Protein AF-A0A945AEQ5-F1 (afdb_monomer_lite)

Foldseek 3Di:
DDPVLLVLLLVLLVLVVCCVVDVVSVVVNVVSVVVNVVVVPDPVNSVVSVVVCVVVVND

Sequence (59 aa):
MSAQDRELAVLYWKLQKKVHTDPKIRGYLYELTQQLKQRRIRPTALNDVGLELAMDNQI

Structure (mmCIF, N/CA/C/O backbone):
data_AF-A0A945AEQ5-F1
#
_entry.id   AF-A0A945AEQ5-F1
#
loop_
_atom_site.group_PDB
_atom_site.id
_atom_site.type_symbol
_atom_site.label_atom_id
_atom_site.label_alt_id
_atom_site.label_comp_id
_atom_site.label_asym_id
_atom_site.label_entity_id
_atom_site.label_seq_id
_atom_site.pdbx_PDB_ins_code
_atom_site.Cartn_x
_atom_site.Cartn_y
_atom_site.Cartn_z
_atom_site.occupancy
_atom_site.B_iso_or_equiv
_atom_site.auth_seq_id
_atom_site.auth_comp_id
_atom_site.auth_asym_id
_atom_site.auth_atom_id
_atom_site.pdbx_PDB_model_num
ATOM 1 N N . MET A 1 1 ? -12.881 -1.482 7.930 1.00 78.31 1 MET A N 1
ATOM 2 C CA . MET A 1 1 ? -11.930 -0.506 7.353 1.00 78.31 1 MET A CA 1
ATOM 3 C C . MET A 1 1 ? -12.737 0.503 6.553 1.00 78.31 1 MET A C 1
ATOM 5 O O . MET A 1 1 ? -13.686 0.074 5.907 1.00 78.31 1 MET A O 1
ATOM 9 N N . SER A 1 2 ? -12.441 1.804 6.643 1.00 89.44 2 SER A N 1
ATOM 10 C CA . SER A 1 2 ? -13.151 2.801 5.827 1.00 89.44 2 SER A CA 1
ATOM 11 C C . SER A 1 2 ? -12.755 2.675 4.348 1.00 89.44 2 SER A C 1
ATOM 13 O O . SER A 1 2 ? -11.699 2.119 4.040 1.00 89.44 2 SER A O 1
ATOM 15 N N . ALA A 1 3 ? -13.581 3.190 3.432 1.00 89.69 3 ALA A N 1
ATOM 16 C CA . ALA A 1 3 ? -13.256 3.195 2.002 1.00 89.69 3 ALA A CA 1
ATOM 17 C C . ALA A 1 3 ? -11.924 3.918 1.727 1.00 89.69 3 ALA A C 1
ATOM 19 O O . ALA A 1 3 ? -11.068 3.396 1.019 1.00 89.69 3 ALA A O 1
ATOM 20 N N . GLN A 1 4 ? -11.700 5.055 2.391 1.00 91.88 4 GLN A N 1
ATOM 21 C CA . GLN A 1 4 ? -10.477 5.841 2.244 1.00 91.88 4 GLN A CA 1
ATOM 22 C C . GLN A 1 4 ? -9.230 5.100 2.758 1.00 91.88 4 GLN A C 1
ATOM 24 O O . GLN A 1 4 ? -8.172 5.155 2.138 1.00 91.88 4 GLN A O 1
ATOM 29 N N . ASP A 1 5 ? -9.335 4.370 3.871 1.00 92.69 5 ASP A N 1
ATOM 30 C CA . ASP A 1 5 ? -8.210 3.580 4.390 1.00 92.69 5 ASP A CA 1
ATOM 31 C C . ASP A 1 5 ? -7.860 2.413 3.457 1.00 92.69 5 ASP A C 1
ATOM 33 O O . ASP A 1 5 ? -6.683 2.091 3.283 1.00 92.69 5 ASP A O 1
ATOM 37 N N . ARG A 1 6 ? -8.872 1.812 2.812 1.00 93.75 6 ARG A N 1
ATOM 38 C CA . ARG A 1 6 ? -8.668 0.785 1.782 1.00 93.75 6 ARG A CA 1
ATOM 39 C C . ARG A 1 6 ? -7.938 1.353 0.571 1.00 93.75 6 ARG A C 1
ATOM 41 O O . ARG A 1 6 ? -6.999 0.731 0.092 1.00 93.75 6 ARG A O 1
ATOM 48 N N . GLU A 1 7 ? -8.332 2.530 0.093 1.00 94.75 7 GLU A N 1
ATOM 49 C CA . GLU A 1 7 ? -7.664 3.199 -1.031 1.00 94.75 7 GLU A CA 1
ATOM 50 C C . GLU A 1 7 ? -6.186 3.480 -0.735 1.00 94.75 7 GLU A C 1
ATOM 52 O O . GLU A 1 7 ? -5.326 3.215 -1.576 1.00 94.75 7 GLU A O 1
ATOM 57 N N . LEU A 1 8 ? -5.871 3.940 0.481 1.00 94.69 8 LEU A N 1
ATOM 58 C CA . LEU A 1 8 ? -4.489 4.154 0.918 1.00 94.69 8 LEU A CA 1
ATOM 59 C C . LEU A 1 8 ? -3.697 2.840 0.994 1.00 94.69 8 LEU A C 1
ATOM 61 O O . LEU A 1 8 ? -2.539 2.801 0.578 1.00 94.69 8 LEU A O 1
ATOM 65 N N . ALA A 1 9 ? -4.315 1.759 1.476 1.00 95.44 9 ALA A N 1
ATOM 66 C CA . ALA A 1 9 ? -3.711 0.428 1.494 1.00 95.44 9 ALA A CA 1
ATOM 67 C C . ALA A 1 9 ? -3.429 -0.101 0.074 1.00 95.44 9 ALA A C 1
ATOM 69 O O . ALA A 1 9 ? -2.348 -0.627 -0.192 1.00 95.44 9 ALA A O 1
ATOM 70 N N . VAL A 1 10 ? -4.358 0.098 -0.866 1.00 96.00 10 VAL A N 1
ATOM 71 C CA . VAL A 1 10 ? -4.163 -0.258 -2.281 1.00 96.00 10 VAL A CA 1
ATOM 72 C C . VAL A 1 10 ? -3.025 0.554 -2.895 1.00 96.00 10 VAL A C 1
ATOM 74 O O . VAL A 1 10 ? -2.164 0.006 -3.589 1.00 96.00 10 VAL A O 1
ATOM 77 N N . LEU A 1 11 ? -2.996 1.864 -2.637 1.00 95.56 11 LEU A N 1
ATOM 78 C CA . LEU A 1 11 ? -1.930 2.738 -3.113 1.00 95.56 11 LEU A CA 1
ATOM 79 C C . LEU A 1 11 ? -0.570 2.295 -2.565 1.00 95.56 11 LEU A C 1
ATOM 81 O O . LEU A 1 11 ? 0.396 2.240 -3.325 1.00 95.56 11 LEU A O 1
ATOM 85 N N . TYR A 1 12 ? -0.504 1.921 -1.286 1.00 96.19 12 TYR A N 1
ATOM 86 C CA . TYR A 1 12 ? 0.714 1.421 -0.657 1.00 96.19 12 TYR A CA 1
ATOM 87 C C . TYR A 1 12 ? 1.281 0.222 -1.409 1.00 96.19 12 TYR A C 1
ATOM 89 O O . TYR A 1 12 ? 2.439 0.265 -1.816 1.00 96.19 12 TYR A O 1
ATOM 97 N N . TRP A 1 13 ? 0.467 -0.798 -1.686 1.00 96.19 13 TRP A N 1
ATOM 98 C CA . TRP A 1 13 ? 0.935 -1.988 -2.400 1.00 96.19 13 TRP A CA 1
ATOM 99 C C . TRP A 1 13 ? 1.380 -1.692 -3.834 1.00 96.19 13 TRP A C 1
ATOM 101 O O . TRP A 1 13 ? 2.414 -2.192 -4.284 1.00 96.19 13 TRP A O 1
ATOM 111 N N . LYS A 1 14 ? 0.666 -0.808 -4.539 1.00 93.69 14 LYS A N 1
ATOM 112 C CA . LYS A 1 14 ? 1.060 -0.371 -5.887 1.00 93.69 14 LYS A CA 1
ATOM 113 C C . LYS A 1 14 ? 2.399 0.371 -5.887 1.00 93.69 14 LYS A C 1
ATOM 115 O O . LYS A 1 14 ? 3.211 0.159 -6.789 1.00 93.69 14 LYS A O 1
ATOM 120 N N . LEU A 1 15 ? 2.644 1.234 -4.899 1.00 94.06 15 LEU A N 1
ATOM 121 C CA . LEU A 1 15 ?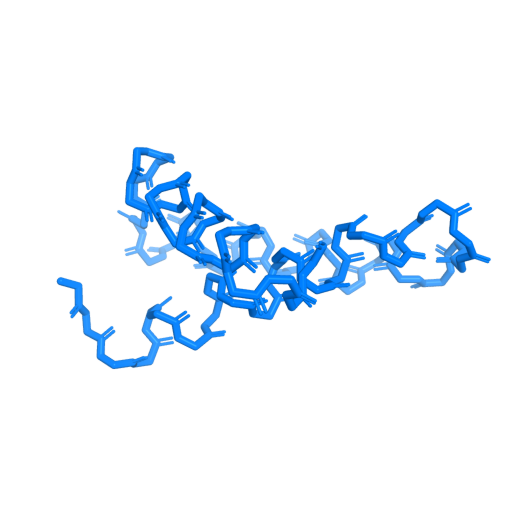 3.921 1.939 -4.755 1.00 94.06 15 LEU A CA 1
ATOM 122 C C . LEU A 1 15 ? 5.038 0.993 -4.306 1.00 94.06 15 LEU A C 1
ATOM 124 O O . LEU A 1 15 ? 6.134 1.057 -4.857 1.00 94.06 15 LEU A O 1
ATOM 128 N N . GLN A 1 16 ? 4.750 0.078 -3.381 1.00 93.44 16 GLN A N 1
ATOM 129 C CA . GLN A 1 16 ? 5.682 -0.944 -2.911 1.00 93.44 16 GLN A CA 1
ATOM 130 C C . GLN A 1 16 ? 6.193 -1.804 -4.072 1.00 93.44 16 GLN A C 1
ATOM 132 O O . GLN A 1 16 ? 7.395 -2.009 -4.190 1.00 93.44 16 GLN A O 1
ATOM 137 N N . LYS A 1 17 ? 5.321 -2.234 -4.993 1.00 92.06 17 LYS A N 1
ATOM 138 C CA . LYS A 1 17 ? 5.739 -2.963 -6.204 1.00 92.06 17 LYS A CA 1
ATOM 139 C C . LYS A 1 17 ? 6.720 -2.152 -7.057 1.00 92.06 17 LYS A C 1
ATOM 141 O O . LYS A 1 17 ? 7.726 -2.673 -7.532 1.00 92.06 17 LYS A O 1
ATOM 146 N N . LYS A 1 18 ? 6.434 -0.861 -7.249 1.00 91.06 18 LYS A N 1
ATOM 147 C CA . LYS A 1 18 ? 7.218 0.024 -8.122 1.00 91.06 18 LYS A CA 1
ATOM 148 C C . LYS A 1 18 ? 8.497 0.563 -7.477 1.00 91.06 18 LYS A C 1
ATOM 150 O O . LYS A 1 18 ? 9.375 1.027 -8.200 1.00 91.06 18 LYS A O 1
ATOM 155 N N . VAL A 1 19 ? 8.647 0.490 -6.153 1.00 92.31 19 VAL A N 1
ATOM 156 C CA . VAL A 1 19 ? 9.831 1.013 -5.444 1.00 92.31 19 VAL A CA 1
ATOM 157 C C . VAL A 1 19 ? 11.130 0.319 -5.866 1.00 92.31 19 VAL A C 1
ATOM 159 O O . VAL A 1 19 ? 12.212 0.901 -5.776 1.00 92.31 19 VAL A O 1
ATOM 162 N N . HIS A 1 20 ? 11.017 -0.921 -6.349 1.00 84.19 20 HIS A N 1
ATOM 163 C CA . HIS A 1 20 ? 12.134 -1.703 -6.870 1.00 84.19 20 HIS A CA 1
ATOM 164 C C . HIS A 1 20 ? 12.583 -1.236 -8.261 1.00 84.19 20 HIS A C 1
ATOM 166 O O . HIS A 1 20 ? 13.745 -1.417 -8.612 1.00 84.19 20 HIS A O 1
ATOM 172 N N . THR A 1 21 ? 11.686 -0.617 -9.033 1.00 88.88 21 THR A N 1
ATOM 173 C CA . THR A 1 21 ? 11.945 -0.150 -10.403 1.00 88.88 21 THR A CA 1
ATOM 174 C C . THR A 1 21 ? 12.172 1.359 -10.497 1.00 88.88 21 THR A C 1
ATOM 176 O O . THR A 1 21 ? 12.860 1.808 -11.405 1.00 88.88 21 THR A O 1
ATOM 179 N N . ASP A 1 22 ? 11.619 2.148 -9.570 1.00 91.25 22 ASP A N 1
ATOM 180 C CA . ASP A 1 22 ? 11.788 3.604 -9.518 1.00 91.25 22 ASP A CA 1
ATOM 181 C C . ASP A 1 22 ? 12.153 4.067 -8.091 1.00 91.25 22 ASP A C 1
ATOM 183 O O . ASP A 1 22 ? 11.291 4.140 -7.208 1.00 91.25 22 ASP A O 1
ATOM 187 N N . PRO A 1 23 ? 13.427 4.431 -7.842 1.00 87.00 23 PRO A N 1
ATOM 188 C CA . PRO A 1 23 ? 13.888 4.907 -6.541 1.00 87.00 23 PRO A CA 1
ATOM 189 C C . PRO A 1 23 ? 13.192 6.182 -6.046 1.00 87.00 23 PRO A C 1
ATOM 191 O O . PRO A 1 23 ? 13.126 6.388 -4.832 1.00 87.00 23 PRO A O 1
ATOM 194 N N . LYS A 1 24 ? 12.650 7.025 -6.942 1.00 89.81 24 LYS A N 1
ATOM 195 C CA . LYS A 1 24 ? 11.938 8.260 -6.562 1.00 89.81 24 LYS A CA 1
ATOM 196 C C . LYS A 1 24 ? 10.661 7.954 -5.777 1.00 89.81 24 LYS A C 1
ATOM 198 O O . LYS A 1 24 ? 10.216 8.775 -4.979 1.00 89.81 24 LYS A O 1
ATOM 203 N N . ILE A 1 25 ? 10.116 6.745 -5.931 1.00 92.81 25 ILE A N 1
ATOM 204 C CA . ILE A 1 25 ? 8.918 6.280 -5.224 1.00 92.81 25 ILE A CA 1
ATOM 205 C C . ILE A 1 25 ? 9.158 6.094 -3.721 1.00 92.81 25 ILE A C 1
ATOM 207 O O . ILE A 1 25 ? 8.213 6.207 -2.941 1.00 92.81 25 ILE A O 1
ATOM 211 N N . ARG A 1 26 ? 10.409 5.891 -3.280 1.00 91.94 26 ARG A N 1
ATOM 212 C CA . ARG A 1 26 ? 10.734 5.673 -1.857 1.00 91.94 26 ARG A CA 1
ATOM 213 C C . ARG A 1 26 ? 10.238 6.801 -0.953 1.00 91.94 26 ARG A C 1
ATOM 215 O O . ARG A 1 26 ? 9.722 6.513 0.122 1.00 91.94 26 ARG A O 1
ATOM 222 N N . GLY A 1 27 ? 10.363 8.056 -1.394 1.00 92.50 27 GLY A N 1
ATOM 223 C CA . GLY A 1 27 ? 9.886 9.213 -0.630 1.00 92.50 27 GLY A CA 1
ATOM 224 C C . GLY A 1 27 ? 8.369 9.187 -0.441 1.00 92.50 27 GLY A C 1
ATOM 225 O O . GLY A 1 27 ? 7.879 9.265 0.680 1.00 92.50 27 GLY A O 1
ATOM 226 N N . TYR A 1 28 ? 7.624 8.967 -1.526 1.00 93.19 28 TYR A N 1
ATOM 227 C CA . TYR A 1 28 ? 6.162 8.868 -1.478 1.00 93.19 28 TYR A CA 1
ATOM 228 C C . TYR A 1 28 ? 5.679 7.681 -0.636 1.00 93.19 28 TYR A C 1
ATOM 230 O O . TYR A 1 28 ? 4.728 7.810 0.131 1.00 93.19 28 TYR A O 1
ATOM 238 N N . LEU A 1 29 ? 6.350 6.531 -0.745 1.00 95.00 29 LEU A N 1
ATOM 239 C CA . LEU A 1 29 ? 6.047 5.346 0.054 1.00 95.00 29 LEU A CA 1
ATOM 240 C C . LEU A 1 29 ? 6.285 5.599 1.551 1.00 95.00 29 LEU A C 1
ATOM 242 O O . LEU A 1 29 ? 5.488 5.155 2.379 1.00 95.00 29 LEU A O 1
ATOM 246 N N . TYR A 1 30 ? 7.353 6.322 1.904 1.00 94.81 30 TYR A N 1
ATOM 247 C CA . TYR A 1 30 ? 7.635 6.701 3.287 1.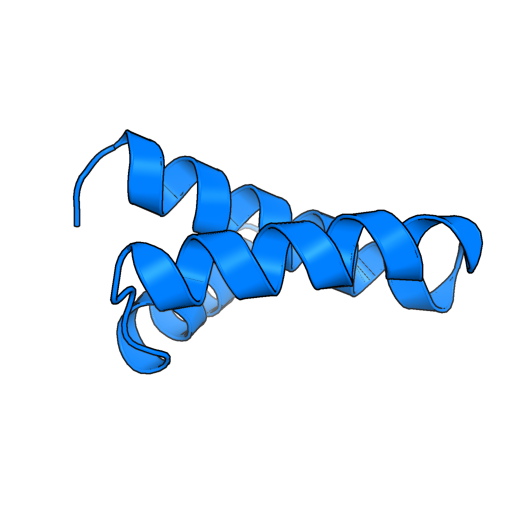00 94.81 30 TYR A CA 1
ATOM 248 C C . TYR A 1 30 ? 6.518 7.576 3.867 1.00 94.81 30 TYR A C 1
ATOM 250 O O . TYR A 1 30 ? 5.949 7.218 4.900 1.00 94.81 30 TYR A O 1
ATOM 258 N N . GLU A 1 31 ? 6.149 8.657 3.176 1.00 95.31 31 GLU A N 1
ATOM 259 C CA . GLU A 1 31 ? 5.066 9.559 3.598 1.00 95.31 31 GLU A CA 1
ATOM 260 C C . GLU A 1 31 ? 3.733 8.816 3.750 1.00 95.31 31 GLU A C 1
ATOM 262 O O . GLU A 1 31 ? 3.056 8.919 4.776 1.00 95.31 31 GLU A O 1
ATOM 267 N N . LEU A 1 32 ? 3.387 7.974 2.772 1.00 95.56 32 LEU A N 1
ATOM 268 C CA . LEU A 1 32 ? 2.178 7.158 2.827 1.00 95.56 32 LEU A CA 1
ATOM 269 C C . LEU A 1 32 ? 2.195 6.198 4.023 1.00 95.56 32 LEU A C 1
ATOM 271 O O . LEU A 1 32 ? 1.194 6.053 4.722 1.00 95.56 32 LEU A O 1
ATOM 275 N N . THR A 1 33 ? 3.343 5.586 4.317 1.00 95.19 33 THR A N 1
ATOM 276 C CA . THR A 1 33 ? 3.499 4.703 5.481 1.00 95.19 33 THR A CA 1
ATOM 277 C C . THR A 1 33 ? 3.257 5.455 6.794 1.00 95.19 33 THR A C 1
ATOM 279 O O . THR A 1 33 ? 2.640 4.904 7.709 1.00 95.19 33 THR A O 1
ATOM 282 N N . GLN A 1 34 ? 3.693 6.715 6.903 1.00 96.06 34 GLN A N 1
ATOM 283 C CA . GLN A 1 34 ? 3.403 7.544 8.079 1.00 96.06 34 GLN A CA 1
ATOM 284 C C . GLN A 1 34 ? 1.904 7.830 8.214 1.00 96.06 34 GLN A C 1
ATOM 286 O O . GLN A 1 34 ? 1.355 7.692 9.308 1.00 96.06 34 GLN A O 1
ATOM 291 N N . GLN A 1 35 ? 1.213 8.139 7.113 1.00 94.50 35 GLN A N 1
ATOM 292 C CA . GLN A 1 35 ? -0.238 8.357 7.131 1.00 94.50 35 GLN A CA 1
ATOM 293 C C . GLN A 1 35 ? -1.015 7.097 7.537 1.00 94.50 35 GLN A C 1
ATOM 295 O O . GLN A 1 35 ? -1.928 7.179 8.361 1.00 94.50 35 GLN A O 1
ATOM 300 N N . LEU A 1 36 ? -0.628 5.921 7.026 1.00 94.19 36 LEU A N 1
ATOM 301 C CA . LEU A 1 36 ? -1.236 4.643 7.417 1.00 94.19 36 LEU A CA 1
ATOM 302 C C . LEU A 1 36 ? -1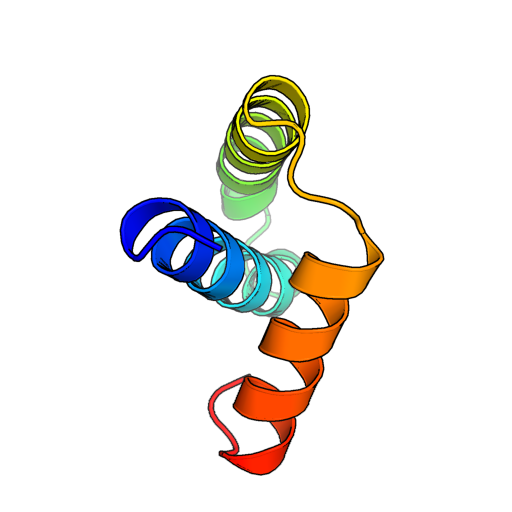.081 4.382 8.927 1.00 94.19 36 LEU A C 1
ATOM 304 O O . LEU A 1 36 ? -2.034 3.960 9.589 1.00 94.19 36 LEU A O 1
ATOM 308 N N . LYS A 1 37 ? 0.098 4.691 9.492 1.00 94.19 37 LYS A N 1
ATOM 309 C CA . LYS A 1 37 ? 0.365 4.589 10.937 1.00 94.19 37 LYS A CA 1
ATOM 310 C C . LYS A 1 37 ? -0.480 5.564 11.755 1.00 94.19 37 LYS A C 1
ATOM 312 O O . LYS A 1 37 ? -1.071 5.152 12.751 1.00 94.19 37 LYS A O 1
ATOM 317 N N . GLN A 1 38 ? -0.576 6.828 11.336 1.00 94.69 38 GLN A N 1
ATOM 318 C CA . GLN A 1 38 ? -1.405 7.843 12.004 1.00 94.69 38 GLN A CA 1
ATOM 319 C C . GLN A 1 38 ? -2.885 7.443 12.026 1.00 94.69 38 GLN A C 1
ATOM 321 O O . GLN A 1 38 ? -3.553 7.589 13.048 1.00 94.69 38 GLN A O 1
ATOM 326 N N . ARG A 1 39 ? -3.371 6.851 10.929 1.00 93.00 39 ARG A N 1
ATOM 327 C CA 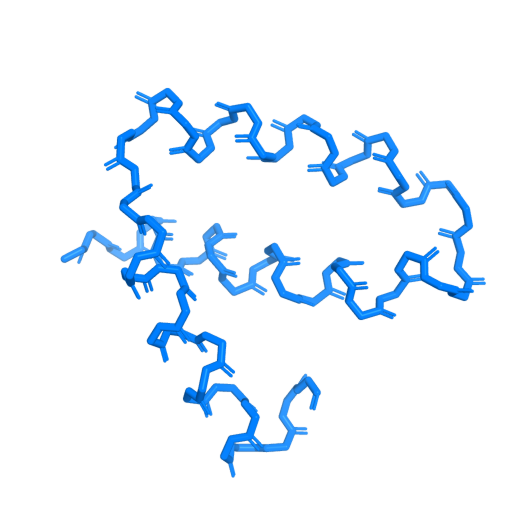. ARG A 1 39 ? -4.729 6.298 10.804 1.00 93.00 39 ARG A CA 1
ATOM 328 C C . ARG A 1 39 ? -4.931 4.977 11.551 1.00 93.00 39 A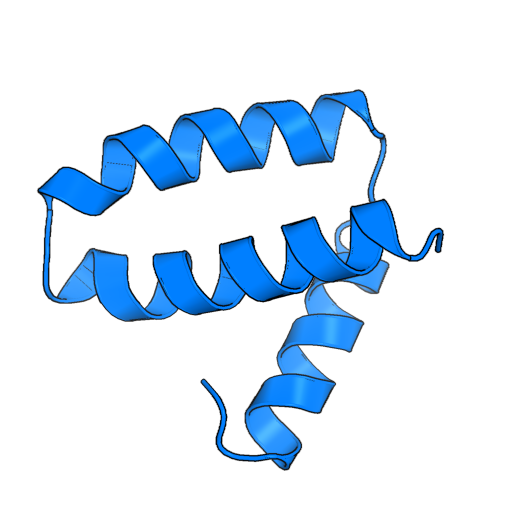RG A C 1
ATOM 330 O O . ARG A 1 39 ? -6.034 4.439 11.553 1.00 93.00 39 ARG A O 1
ATOM 337 N N . ARG A 1 40 ? -3.889 4.456 12.212 1.00 93.88 40 ARG A N 1
ATOM 338 C CA . ARG A 1 40 ? -3.898 3.186 12.959 1.00 93.88 40 ARG A CA 1
ATOM 339 C C . ARG A 1 40 ? -4.369 2.001 12.112 1.00 93.88 40 ARG A C 1
ATOM 341 O O . ARG A 1 40 ? -4.991 1.071 12.631 1.00 93.88 40 ARG A O 1
ATOM 348 N N . ILE A 1 41 ? -4.061 2.016 10.815 1.00 92.25 41 ILE A N 1
ATOM 349 C CA . ILE A 1 41 ? -4.340 0.880 9.936 1.00 92.25 41 ILE A CA 1
ATOM 350 C C . ILE A 1 41 ? -3.436 -0.267 10.380 1.00 92.25 41 ILE A C 1
ATOM 352 O O . ILE A 1 41 ? -2.209 -0.152 10.399 1.00 92.25 41 ILE A O 1
ATOM 356 N N . ARG A 1 42 ? -4.059 -1.365 10.814 1.00 92.12 42 ARG A N 1
ATOM 357 C CA . ARG A 1 42 ? -3.330 -2.524 11.331 1.00 92.12 42 ARG A CA 1
ATOM 358 C C . ARG A 1 42 ? -2.551 -3.190 10.195 1.00 92.12 42 ARG A C 1
ATOM 360 O O . ARG A 1 42 ? -3.104 -3.322 9.103 1.00 92.12 42 ARG A O 1
ATOM 367 N N . PRO A 1 43 ? -1.334 -3.700 10.456 1.00 91.50 43 PRO A N 1
ATOM 368 C CA . PRO A 1 43 ? -0.580 -4.459 9.461 1.00 91.50 43 PRO A CA 1
ATOM 369 C C . PRO A 1 43 ? -1.367 -5.638 8.879 1.00 91.50 43 PRO A C 1
ATOM 371 O O . PRO A 1 43 ? -1.259 -5.911 7.693 1.00 91.50 43 PRO A O 1
ATOM 374 N N . THR A 1 44 ? -2.210 -6.294 9.685 1.00 94.94 44 THR A N 1
ATOM 375 C CA . THR A 1 44 ? -3.079 -7.385 9.217 1.00 94.94 44 THR A CA 1
ATOM 376 C C . THR A 1 44 ? -4.047 -6.915 8.133 1.00 94.94 44 THR A C 1
ATOM 378 O O . THR A 1 44 ? -4.061 -7.487 7.057 1.00 94.94 44 THR A O 1
ATOM 381 N N . ALA A 1 45 ? -4.760 -5.808 8.361 1.00 93.12 45 ALA A N 1
ATOM 382 C CA . ALA A 1 45 ? -5.690 -5.249 7.379 1.00 93.12 45 ALA A CA 1
ATOM 383 C C . ALA A 1 45 ? -4.978 -4.777 6.100 1.00 93.12 45 ALA A C 1
ATOM 385 O O . ALA A 1 45 ? -5.521 -4.898 5.007 1.00 93.12 45 ALA A O 1
ATOM 386 N N . LEU A 1 46 ? -3.755 -4.249 6.227 1.00 94.62 46 LEU A N 1
ATOM 387 C CA . LEU A 1 46 ? -2.927 -3.894 5.075 1.00 94.62 46 LEU A CA 1
ATOM 388 C C . LEU A 1 46 ? -2.547 -5.141 4.262 1.00 94.62 46 LEU A C 1
ATOM 390 O O . LEU A 1 46 ? -2.627 -5.113 3.037 1.00 94.62 46 LEU A O 1
ATOM 394 N N . ASN A 1 47 ? -2.170 -6.230 4.932 1.00 95.00 47 ASN A N 1
ATOM 395 C CA . ASN A 1 47 ? -1.824 -7.495 4.287 1.00 95.00 47 ASN A CA 1
ATOM 396 C C . ASN A 1 47 ? -3.028 -8.152 3.613 1.00 95.00 47 ASN A C 1
ATOM 398 O O . ASN A 1 47 ? -2.872 -8.648 2.504 1.00 95.00 47 ASN A O 1
ATOM 402 N N . ASP A 1 48 ? -4.211 -8.105 4.230 1.00 96.25 48 ASP A N 1
ATOM 403 C CA . ASP A 1 48 ? -5.443 -8.644 3.643 1.00 96.25 48 ASP A CA 1
ATOM 404 C C . ASP A 1 48 ? -5.721 -7.991 2.279 1.00 96.25 48 ASP A C 1
ATOM 406 O O . ASP A 1 48 ? -5.940 -8.682 1.289 1.00 96.25 48 ASP A O 1
ATOM 410 N N . VAL A 1 49 ? -5.582 -6.662 2.189 1.00 95.69 49 VAL A N 1
ATOM 411 C CA . VAL A 1 49 ? -5.692 -5.924 0.916 1.00 95.69 49 VAL A CA 1
ATOM 412 C C . VAL A 1 49 ? -4.601 -6.338 -0.075 1.00 95.69 49 VAL A C 1
ATOM 414 O O . VAL A 1 49 ? -4.857 -6.443 -1.270 1.00 95.69 49 VAL A O 1
ATOM 417 N N . GLY A 1 50 ? -3.377 -6.571 0.398 1.00 95.38 50 GLY A N 1
ATOM 418 C CA . GLY A 1 50 ? -2.284 -7.046 -0.454 1.00 95.38 50 GLY A CA 1
ATOM 419 C C . GLY A 1 50 ? -2.573 -8.419 -1.059 1.00 95.38 50 GLY A C 1
ATOM 420 O O . GLY A 1 50 ? -2.354 -8.622 -2.251 1.00 95.38 50 GLY A O 1
ATOM 421 N N . LEU A 1 51 ? -3.111 -9.339 -0.257 1.00 96.25 51 LEU A N 1
ATOM 422 C CA . LEU A 1 51 ? -3.507 -10.674 -0.703 1.00 96.25 51 LEU A CA 1
ATOM 423 C C . LEU A 1 51 ? -4.630 -10.607 -1.741 1.00 96.25 51 LEU A C 1
ATOM 425 O O . LEU A 1 51 ? -4.511 -11.245 -2.782 1.00 96.25 51 LEU A O 1
ATOM 429 N N . GLU A 1 52 ? -5.665 -9.795 -1.507 1.00 96.12 52 GLU A N 1
ATOM 430 C CA . GLU A 1 52 ? -6.745 -9.566 -2.480 1.00 96.12 52 GLU A CA 1
ATOM 431 C C . GLU A 1 52 ? -6.194 -9.072 -3.828 1.00 96.12 52 GLU A C 1
ATOM 433 O O . GLU A 1 52 ? -6.483 -9.644 -4.876 1.00 96.12 52 GLU A O 1
ATOM 438 N N . LEU A 1 53 ? -5.333 -8.049 -3.810 1.00 95.50 53 LEU A N 1
ATOM 439 C CA . LEU A 1 53 ? -4.745 -7.496 -5.033 1.00 95.50 53 LEU A CA 1
ATOM 440 C C . LEU A 1 53 ? -3.861 -8.506 -5.773 1.00 95.50 53 LEU A C 1
ATOM 442 O O . LEU A 1 53 ? -3.822 -8.490 -7.004 1.00 95.50 53 LEU A O 1
ATOM 446 N N . ALA A 1 54 ? -3.136 -9.353 -5.041 1.00 93.88 54 ALA A N 1
ATOM 447 C CA . ALA A 1 54 ? -2.315 -10.405 -5.628 1.00 93.88 54 ALA A CA 1
ATOM 448 C C . ALA A 1 54 ? -3.182 -11.492 -6.281 1.00 93.88 54 ALA A C 1
ATOM 450 O O . ALA A 1 54 ? -2.867 -11.944 -7.379 1.00 93.88 54 ALA A O 1
ATOM 451 N N .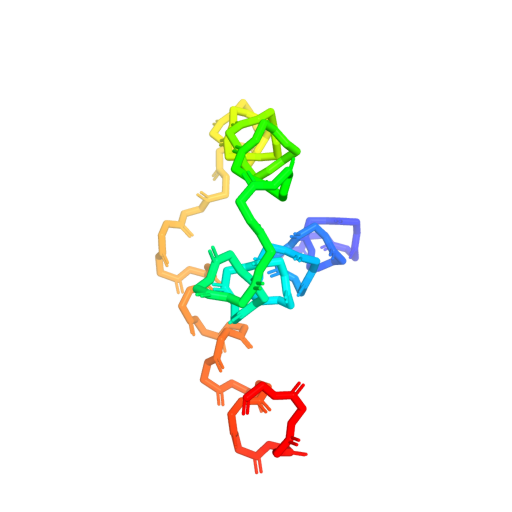 MET A 1 55 ? -4.301 -11.869 -5.651 1.00 95.75 55 MET A N 1
ATOM 452 C CA . MET A 1 55 ? -5.277 -12.798 -6.235 1.00 95.75 55 MET A CA 1
ATOM 453 C C . MET A 1 55 ? -5.887 -12.245 -7.531 1.00 95.75 55 MET A C 1
ATOM 455 O O . MET A 1 55 ? -6.074 -12.996 -8.487 1.00 95.75 55 MET A O 1
ATOM 459 N N . ASP A 1 56 ? -6.109 -10.931 -7.595 1.00 93.56 56 ASP A N 1
ATOM 460 C CA . ASP A 1 56 ? -6.639 -10.235 -8.773 1.00 93.56 56 ASP A CA 1
ATOM 461 C C . ASP A 1 56 ? -5.562 -9.866 -9.822 1.00 93.56 56 ASP A C 1
ATOM 463 O O . ASP A 1 56 ? -5.860 -9.170 -10.796 1.00 93.56 56 ASP A O 1
ATOM 467 N N . ASN A 1 57 ? -4.302 -10.296 -9.647 1.00 89.31 57 ASN A N 1
ATOM 468 C CA . ASN A 1 57 ? -3.149 -9.931 -10.491 1.00 89.31 57 ASN A CA 1
ATOM 469 C C . ASN A 1 57 ? -2.935 -8.409 -10.662 1.00 89.31 57 ASN A C 1
ATOM 471 O O . ASN A 1 57 ? -2.425 -7.941 -11.685 1.00 89.31 57 ASN A O 1
ATOM 475 N N . GLN A 1 58 ? -3.322 -7.608 -9.668 1.00 84.38 58 GLN A N 1
ATOM 476 C CA . GLN A 1 58 ? -3.175 -6.148 -9.691 1.00 84.38 58 GLN A CA 1
ATOM 477 C C . GLN A 1 58 ? -1.850 -5.653 -9.096 1.00 84.38 58 GLN A C 1
ATOM 479 O O . GLN A 1 58 ? -1.477 -4.492 -9.314 1.00 84.38 58 GLN A O 1
ATOM 484 N N . ILE A 1 59 ? -1.133 -6.516 -8.371 1.00 84.44 59 ILE A N 1
ATOM 485 C CA . ILE A 1 59 ? 0.228 -6.295 -7.857 1.00 84.44 59 ILE A CA 1
ATOM 486 C C . ILE A 1 59 ? 1.110 -7.519 -8.068 1.00 84.44 59 ILE A C 1
ATOM 488 O O . ILE A 1 59 ? 0.596 -8.560 -8.502 1.00 84.44 59 ILE A O 1
#

pLDDT: mean 92.87, std 3.48, range [78.31, 96.25]

Radius of gyration: 11.11 Å; chains: 1; bounding box: 27×22×23 Å

Secondary structure (DSSP, 8-state):
--HHHHHHHHHHHHHHHHTTT-TTHHHHHHHHHHHHHHTT--HHHHHHHHHHHHHTT--